Protein AF-A0AAP8N4V0-F1 (afdb_monomer_lite)

pLDDT: mean 91.69, std 7.42, range [62.0, 98.56]

Secondary structure (DSSP, 8-state):
-EEEEE-SPPTT-B--HHHHHHHHHHHH-STT--THHHH----EEE-SSEETTEE-SSPEEEEE--GGGGGSTTT-

Sequence (76 aa):
QLTTIIEGVPAGLPILSEEINVELRRRQGGYGRGRRMQIEKDTALITSGVRHGYTLGSPIALVVENKDFTHWTNIM

Foldseek 3Di:
DDKDKDAQDDWFDFADQVVVQVVQLVVLDDPPRDPVSVVDRWGKDWDDQDDPRIGDNGMIMIDTDDPCVVVCVVVD

Structure (mmCIF, N/CA/C/O backbone):
data_AF-A0AAP8N4V0-F1
#
_entry.id   AF-A0AAP8N4V0-F1
#
loop_
_atom_site.group_PDB
_atom_site.id
_atom_site.type_symbol
_atom_site.label_atom_id
_atom_site.label_alt_id
_atom_site.label_comp_id
_atom_site.label_asym_id
_atom_site.label_entity_id
_atom_site.label_seq_id
_atom_site.pdbx_PDB_ins_code
_atom_site.Cartn_x
_atom_site.Cartn_y
_atom_site.Cartn_z
_atom_site.occupancy
_atom_site.B_iso_or_equiv
_atom_site.auth_seq_id
_atom_site.auth_comp_id
_atom_site.auth_asym_id
_atom_site.auth_atom_id
_atom_site.pdbx_PDB_model_num
ATOM 1 N N . GLN A 1 1 ? -3.996 2.163 -14.800 1.00 88.62 1 GLN A N 1
ATOM 2 C CA . GLN A 1 1 ? -3.922 2.157 -13.322 1.00 88.62 1 GLN A CA 1
ATOM 3 C C . GLN A 1 1 ? -4.175 0.745 -12.815 1.00 88.62 1 GLN A C 1
ATOM 5 O O . GLN A 1 1 ? -4.914 0.019 -13.467 1.00 88.62 1 GLN A O 1
ATOM 10 N N . LEU A 1 2 ? -3.564 0.367 -11.692 1.00 94.81 2 LEU A N 1
ATOM 11 C CA . LEU A 1 2 ? -3.848 -0.869 -10.960 1.00 94.81 2 LEU A CA 1
ATOM 12 C C . LEU A 1 2 ? -4.470 -0.512 -9.605 1.00 94.81 2 LEU A C 1
ATOM 14 O O . L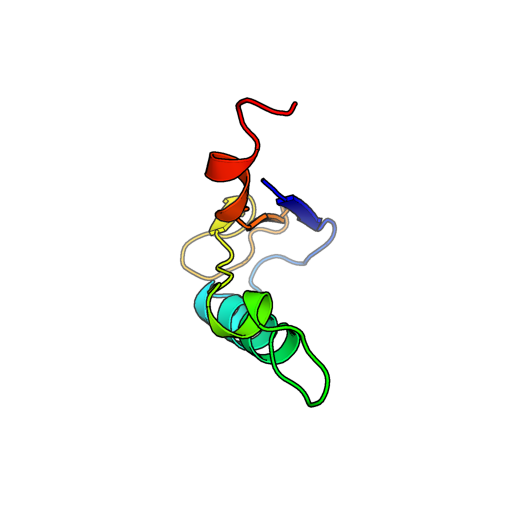EU A 1 2 ? -4.029 0.441 -8.957 1.00 94.81 2 LEU A O 1
ATOM 18 N N . THR A 1 3 ? -5.476 -1.274 -9.177 1.00 97.25 3 THR A N 1
ATOM 19 C CA . THR A 1 3 ? -6.167 -1.059 -7.900 1.00 97.25 3 THR A CA 1
ATOM 20 C C . THR A 1 3 ? -6.378 -2.378 -7.180 1.00 97.25 3 THR A C 1
ATOM 22 O O . THR A 1 3 ? -6.771 -3.366 -7.795 1.00 97.25 3 THR A O 1
ATOM 25 N N . THR A 1 4 ? -6.133 -2.366 -5.873 1.00 97.69 4 THR A N 1
ATOM 26 C CA . THR A 1 4 ? -6.427 -3.467 -4.954 1.00 97.69 4 THR A CA 1
ATOM 27 C C . THR A 1 4 ? -7.291 -2.943 -3.818 1.00 97.69 4 THR A C 1
ATOM 29 O O . THR A 1 4 ? -7.093 -1.816 -3.362 1.00 97.69 4 THR A O 1
ATOM 32 N N . ILE A 1 5 ? -8.221 -3.773 -3.352 1.00 98.06 5 ILE A N 1
ATOM 33 C CA . ILE A 1 5 ? -9.030 -3.515 -2.160 1.00 98.06 5 ILE A CA 1
ATOM 34 C C . ILE A 1 5 ? -8.783 -4.653 -1.174 1.00 98.06 5 ILE A C 1
ATOM 36 O O . ILE A 1 5 ? -8.826 -5.824 -1.553 1.00 98.06 5 ILE A O 1
ATOM 40 N N . ILE A 1 6 ? -8.501 -4.300 0.078 1.00 98.00 6 ILE A N 1
ATOM 41 C CA . ILE A 1 6 ? -8.295 -5.240 1.178 1.00 98.00 6 ILE A CA 1
ATOM 42 C C . ILE A 1 6 ? -9.408 -5.021 2.205 1.00 98.00 6 ILE A C 1
ATOM 44 O O . ILE A 1 6 ? -9.599 -3.913 2.708 1.00 98.00 6 ILE A O 1
ATOM 48 N N . GLU A 1 7 ? -10.127 -6.096 2.505 1.00 98.12 7 GLU A N 1
ATOM 49 C CA . GLU A 1 7 ? -11.263 -6.150 3.428 1.00 98.12 7 GLU A CA 1
ATOM 50 C C . GLU A 1 7 ? -10.886 -6.930 4.697 1.00 98.12 7 GLU A C 1
ATOM 52 O O . GLU A 1 7 ? -10.005 -7.791 4.669 1.00 98.12 7 GLU A O 1
ATOM 57 N N . GLY A 1 8 ? -11.569 -6.650 5.811 1.00 97.81 8 GLY A N 1
ATOM 58 C CA . GLY A 1 8 ? -11.413 -7.407 7.063 1.00 97.81 8 GLY A CA 1
ATOM 59 C C . GLY A 1 8 ? -10.164 -7.078 7.891 1.00 97.81 8 GLY A C 1
ATOM 60 O O . GLY A 1 8 ? -9.853 -7.800 8.838 1.00 97.81 8 GLY A O 1
ATOM 61 N N . VAL A 1 9 ? -9.445 -5.999 7.570 1.00 97.81 9 VAL A N 1
ATOM 62 C CA . VAL A 1 9 ? -8.298 -5.541 8.370 1.00 97.81 9 VAL A CA 1
ATOM 63 C C . VAL A 1 9 ? -8.806 -4.873 9.653 1.00 97.81 9 VAL A C 1
ATOM 65 O O . VAL A 1 9 ? -9.620 -3.958 9.552 1.00 97.81 9 VAL A O 1
ATOM 68 N N . PRO A 1 10 ? -8.341 -5.263 10.854 1.00 98.25 10 PRO A N 1
ATOM 69 C CA . PRO A 1 10 ? -8.731 -4.602 12.099 1.00 98.25 10 PRO A CA 1
ATOM 70 C C . PRO A 1 10 ? -8.366 -3.112 12.113 1.00 98.25 10 PRO A C 1
ATOM 72 O O . PRO A 1 10 ? -7.382 -2.703 11.494 1.00 98.25 10 PRO A O 1
ATOM 75 N N . ALA A 1 11 ? -9.130 -2.300 12.847 1.00 98.19 11 ALA A N 1
ATOM 76 C CA . ALA A 1 11 ? -8.798 -0.894 13.083 1.00 98.19 11 ALA A CA 1
ATOM 77 C C . ALA A 1 11 ? -7.584 -0.746 14.020 1.00 98.19 11 ALA A C 1
ATOM 79 O O . ALA A 1 11 ? -7.374 -1.572 14.908 1.00 98.19 11 ALA A O 1
ATOM 80 N N . GLY A 1 12 ? -6.814 0.332 13.850 1.00 98.00 12 GLY A N 1
ATOM 81 C CA . GLY A 1 12 ? -5.680 0.682 14.712 1.00 98.00 12 GLY A CA 1
ATOM 82 C C . GLY A 1 12 ? -4.341 0.042 14.334 1.00 98.00 12 GLY A C 1
ATOM 83 O O . GLY A 1 12 ? -3.358 0.249 15.042 1.00 98.00 12 GLY A O 1
ATOM 84 N N . LEU A 1 13 ? -4.265 -0.696 13.222 1.00 97.94 13 LEU A N 1
ATOM 85 C CA . LEU A 1 13 ? -2.994 -1.192 12.696 1.00 97.94 13 LEU A CA 1
ATOM 86 C C . LEU A 1 13 ? -2.204 -0.014 12.095 1.00 97.94 13 LEU A C 1
ATOM 88 O O . LEU A 1 13 ? -2.754 0.687 11.241 1.00 97.94 13 LEU A O 1
ATOM 92 N N . PRO A 1 14 ? -0.945 0.226 12.505 1.00 97.75 14 PRO A N 1
ATOM 93 C CA . PRO A 1 14 ? -0.108 1.238 11.875 1.00 97.75 14 PRO A CA 1
ATOM 94 C C . PRO A 1 14 ? 0.272 0.805 10.457 1.00 97.75 14 PRO A C 1
ATOM 96 O O . PRO A 1 14 ? 0.684 -0.335 10.242 1.00 97.75 14 PRO A O 1
ATOM 99 N N . ILE A 1 15 ? 0.118 1.711 9.495 1.00 96.19 15 ILE A N 1
ATOM 100 C CA . ILE A 1 15 ? 0.543 1.501 8.113 1.00 96.19 15 ILE A CA 1
ATOM 101 C C . ILE A 1 15 ? 0.815 2.833 7.415 1.00 96.19 15 ILE A C 1
ATOM 103 O O . ILE A 1 15 ? -0.014 3.750 7.424 1.00 96.19 15 ILE A O 1
ATOM 107 N N . LEU A 1 16 ? 1.973 2.917 6.766 1.00 94.88 16 LEU A N 1
ATOM 108 C CA . LEU A 1 16 ? 2.385 4.040 5.934 1.00 94.88 16 LEU A CA 1
ATOM 109 C C . LEU A 1 16 ? 2.623 3.598 4.485 1.00 94.88 16 LEU A C 1
ATOM 111 O O . LEU A 1 16 ? 3.056 2.480 4.202 1.00 94.88 16 LEU A O 1
ATOM 115 N N . SER A 1 17 ? 2.380 4.506 3.539 1.00 93.94 17 SER A N 1
ATOM 116 C CA . SER A 1 17 ? 2.644 4.269 2.114 1.00 93.94 17 SER A CA 1
ATOM 117 C C . SER A 1 17 ? 4.111 3.929 1.835 1.00 93.94 17 SER A C 1
ATOM 119 O O . SER A 1 17 ? 4.416 3.155 0.930 1.00 93.94 17 SER A O 1
ATOM 121 N N . GLU A 1 18 ? 5.030 4.470 2.629 1.00 94.94 18 GLU A N 1
ATOM 122 C CA . GLU A 1 18 ? 6.471 4.258 2.528 1.00 94.94 18 GLU A CA 1
ATOM 123 C C . GLU A 1 18 ? 6.844 2.791 2.754 1.00 94.94 18 GLU A C 1
ATOM 125 O O . GLU A 1 18 ? 7.702 2.265 2.042 1.00 94.94 18 GLU A O 1
ATOM 130 N N . GLU A 1 19 ? 6.171 2.118 3.689 1.00 95.38 19 GLU A N 1
ATOM 131 C CA . GLU A 1 19 ? 6.375 0.698 3.986 1.00 95.38 19 GLU A CA 1
ATOM 132 C C . GLU A 1 19 ? 5.937 -0.166 2.797 1.00 95.38 19 GLU A C 1
ATOM 134 O O . GLU A 1 19 ? 6.672 -1.049 2.351 1.00 95.38 19 GLU A O 1
ATOM 139 N N . ILE A 1 20 ? 4.796 0.170 2.187 1.00 95.31 20 ILE A N 1
ATOM 140 C CA . ILE A 1 20 ? 4.312 -0.484 0.963 1.00 95.31 20 ILE A CA 1
ATOM 141 C C . ILE A 1 20 ? 5.303 -0.256 -0.193 1.00 95.31 20 ILE A C 1
ATOM 143 O O . ILE A 1 20 ? 5.617 -1.173 -0.954 1.00 95.31 20 ILE A O 1
ATOM 147 N N . ASN A 1 21 ? 5.864 0.949 -0.306 1.00 95.19 21 ASN A N 1
ATOM 148 C CA . ASN A 1 21 ? 6.833 1.299 -1.347 1.00 95.19 21 ASN A CA 1
ATOM 149 C C . ASN A 1 21 ? 8.182 0.573 -1.192 1.00 95.19 21 ASN A C 1
ATOM 151 O O . ASN A 1 21 ? 8.899 0.387 -2.179 1.00 95.19 21 ASN A O 1
ATOM 155 N N . VAL A 1 22 ? 8.573 0.158 0.018 1.00 94.94 22 VAL A N 1
ATOM 156 C CA . VAL A 1 22 ? 9.740 -0.725 0.216 1.00 94.94 22 VAL A CA 1
ATOM 157 C C . VAL A 1 22 ? 9.483 -2.084 -0.434 1.00 94.94 22 VAL A C 1
ATOM 159 O O . VAL A 1 22 ? 10.323 -2.576 -1.190 1.00 94.94 22 VAL A O 1
ATOM 162 N N . GLU A 1 23 ? 8.305 -2.654 -0.200 1.00 95.25 23 GLU A N 1
ATOM 163 C CA . GLU A 1 23 ? 7.906 -3.952 -0.745 1.00 95.25 23 GLU A CA 1
ATOM 164 C C . GLU A 1 23 ? 7.749 -3.919 -2.273 1.00 95.25 23 GLU A C 1
ATOM 166 O O . GLU A 1 23 ? 8.243 -4.808 -2.974 1.00 95.25 23 GLU A O 1
ATOM 171 N N . LEU A 1 24 ? 7.170 -2.843 -2.817 1.00 93.56 24 LEU A N 1
ATOM 172 C CA . LEU A 1 24 ? 7.099 -2.626 -4.266 1.00 93.56 24 LEU A CA 1
ATOM 173 C C . LEU A 1 24 ? 8.491 -2.547 -4.903 1.00 93.56 24 LEU A C 1
ATOM 175 O O . LEU A 1 24 ? 8.738 -3.200 -5.917 1.00 93.56 24 LEU A O 1
ATOM 179 N N . ARG A 1 25 ? 9.438 -1.832 -4.284 1.00 92.12 25 ARG A N 1
ATOM 180 C CA . ARG A 1 25 ? 10.826 -1.785 -4.770 1.00 92.12 25 ARG A CA 1
ATOM 181 C C . ARG A 1 25 ? 11.502 -3.150 -4.719 1.00 92.12 25 ARG A C 1
ATOM 183 O O . ARG A 1 25 ? 12.194 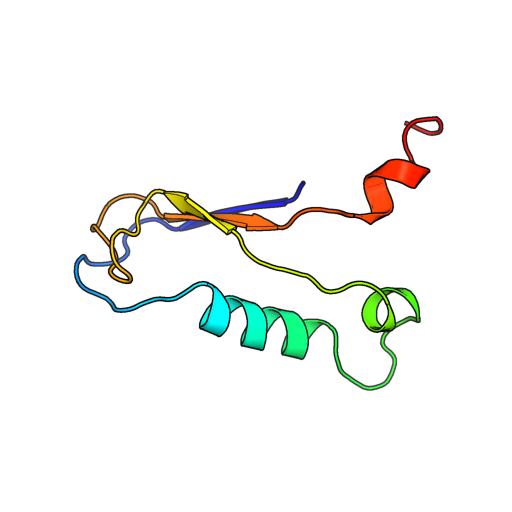-3.521 -5.666 1.00 92.12 25 ARG A O 1
ATOM 190 N N . ARG A 1 26 ? 11.279 -3.927 -3.653 1.00 91.88 26 ARG A N 1
ATOM 191 C CA . ARG A 1 26 ? 11.813 -5.294 -3.546 1.00 91.88 26 ARG A CA 1
ATOM 192 C C . ARG A 1 26 ? 11.293 -6.181 -4.680 1.00 91.88 26 ARG A C 1
ATOM 194 O O . ARG A 1 26 ? 12.073 -6.931 -5.259 1.00 91.88 26 ARG A O 1
ATOM 201 N N . ARG A 1 27 ? 10.010 -6.048 -5.043 1.00 90.75 27 ARG A N 1
ATOM 202 C CA . ARG A 1 27 ? 9.375 -6.763 -6.168 1.00 90.75 27 ARG A CA 1
ATOM 203 C C . ARG A 1 27 ? 9.998 -6.418 -7.527 1.00 90.75 27 ARG A C 1
ATOM 205 O O . ARG A 1 27 ? 10.089 -7.294 -8.388 1.00 90.75 27 ARG A O 1
ATOM 212 N N . GLN A 1 28 ? 10.385 -5.159 -7.732 1.00 88.56 28 GLN A N 1
ATOM 213 C CA . GLN A 1 28 ? 11.007 -4.693 -8.977 1.00 88.56 28 GLN A CA 1
ATOM 214 C C . GLN A 1 28 ? 12.474 -5.153 -9.118 1.00 88.56 28 GLN A C 1
ATOM 216 O O . GLN A 1 28 ? 12.986 -5.243 -10.234 1.00 88.56 28 GLN A O 1
ATOM 221 N N . GLY A 1 29 ? 13.140 -5.490 -8.009 1.00 85.50 29 GLY A N 1
ATOM 222 C CA . GLY A 1 29 ? 14.500 -6.030 -7.995 1.00 85.50 29 GLY A CA 1
ATOM 223 C C . GLY A 1 29 ? 14.609 -7.525 -8.339 1.00 85.50 29 GLY A C 1
ATOM 224 O O . GLY A 1 29 ? 13.618 -8.237 -8.512 1.00 85.50 29 GLY A O 1
ATOM 225 N N . GLY A 1 30 ? 15.851 -8.016 -8.410 1.00 85.81 30 GLY A N 1
ATOM 226 C CA . GLY A 1 30 ? 16.184 -9.432 -8.620 1.00 85.81 30 GLY A CA 1
ATOM 227 C C . GLY A 1 30 ? 16.826 -9.734 -9.979 1.00 85.81 30 GLY A C 1
ATOM 228 O O . GLY A 1 30 ? 16.522 -9.101 -10.992 1.00 85.81 30 GLY A O 1
ATOM 229 N N . TYR A 1 31 ? 17.734 -10.716 -9.995 1.00 83.19 31 TYR A N 1
ATOM 230 C CA . TYR A 1 31 ? 18.425 -11.155 -11.211 1.00 83.19 31 TYR A CA 1
ATOM 231 C C . TYR A 1 31 ? 17.426 -11.643 -12.272 1.00 83.19 31 TYR A C 1
ATOM 233 O O . TYR A 1 31 ? 16.453 -12.325 -11.954 1.00 83.19 31 TYR A O 1
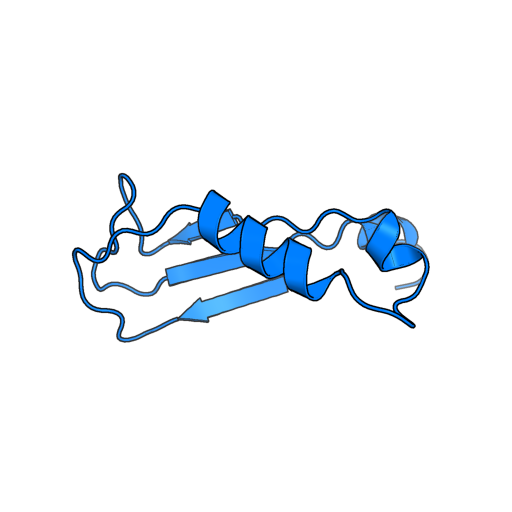ATOM 241 N N . GLY A 1 32 ? 17.655 -11.276 -13.535 1.00 83.44 32 GLY A N 1
ATOM 242 C CA . GLY A 1 32 ? 16.788 -11.650 -14.659 1.00 83.44 32 GLY A CA 1
ATOM 243 C C . GLY A 1 32 ? 15.549 -10.764 -14.863 1.00 83.44 32 GLY A C 1
ATOM 244 O O . GLY A 1 32 ? 14.808 -10.979 -15.821 1.00 83.44 32 GLY A O 1
ATOM 245 N N . ARG A 1 33 ? 15.309 -9.743 -14.026 1.00 84.38 33 ARG A N 1
ATOM 246 C CA . ARG A 1 33 ? 14.240 -8.758 -14.272 1.00 84.38 33 ARG A CA 1
ATOM 247 C C . ARG A 1 33 ? 14.611 -7.817 -15.425 1.00 84.38 33 ARG A C 1
ATOM 249 O O . ARG A 1 33 ? 15.734 -7.325 -15.516 1.00 84.38 33 ARG A O 1
ATOM 256 N N . GLY A 1 34 ? 13.646 -7.564 -16.312 1.00 83.12 34 GLY A N 1
ATOM 257 C CA . GLY A 1 34 ? 13.843 -6.748 -17.513 1.00 83.12 34 GLY A CA 1
ATOM 258 C C . GLY A 1 34 ? 14.119 -5.265 -17.229 1.00 83.12 34 GLY A C 1
ATOM 259 O O . GLY A 1 34 ? 13.802 -4.751 -16.158 1.00 83.12 34 GLY A O 1
ATOM 260 N N . ARG A 1 35 ? 14.654 -4.555 -18.236 1.00 82.12 35 ARG A N 1
ATOM 261 C CA . ARG A 1 35 ? 15.068 -3.136 -18.145 1.00 82.12 35 ARG A CA 1
ATOM 262 C C . ARG A 1 35 ? 13.977 -2.195 -17.622 1.00 82.12 35 ARG A C 1
ATOM 264 O O . ARG A 1 35 ? 14.290 -1.251 -16.911 1.00 82.12 35 ARG A O 1
ATOM 271 N N . ARG A 1 36 ? 12.703 -2.470 -17.921 1.00 79.12 36 ARG A N 1
ATOM 272 C CA . ARG A 1 36 ? 11.559 -1.664 -17.462 1.00 79.12 36 ARG A CA 1
ATOM 273 C C . ARG A 1 36 ? 11.507 -1.529 -15.935 1.00 79.12 36 ARG A C 1
ATOM 275 O O . ARG A 1 36 ? 11.326 -0.427 -15.434 1.00 79.12 36 ARG A O 1
ATOM 282 N N . MET A 1 37 ? 11.757 -2.619 -15.208 1.00 81.62 37 MET A N 1
ATOM 283 C CA . MET A 1 37 ? 11.742 -2.630 -13.737 1.00 81.62 37 MET A CA 1
ATOM 284 C C . MET A 1 37 ? 12.930 -1.870 -13.114 1.00 81.62 37 MET A C 1
ATOM 286 O O . MET A 1 37 ? 12.920 -1.610 -11.918 1.00 81.62 37 MET A O 1
ATOM 290 N N . GLN A 1 38 ? 13.952 -1.510 -13.903 1.00 74.44 38 GLN A N 1
ATOM 291 C CA . GLN A 1 38 ? 15.086 -0.688 -13.451 1.00 74.44 38 GLN A CA 1
ATOM 292 C C . GLN A 1 38 ? 14.803 0.818 -13.579 1.00 74.44 38 GLN A C 1
ATOM 294 O O . GLN A 1 38 ? 15.478 1.627 -12.947 1.00 74.44 38 GLN A O 1
ATOM 299 N N . ILE A 1 39 ? 13.831 1.193 -14.418 1.00 75.12 39 ILE A N 1
ATOM 300 C CA . ILE A 1 39 ? 13.519 2.584 -14.771 1.00 75.12 39 ILE A CA 1
ATOM 301 C C . ILE A 1 39 ? 12.229 3.033 -14.076 1.00 75.12 39 ILE A C 1
ATOM 303 O O . ILE A 1 39 ? 12.165 4.139 -13.537 1.00 75.12 39 ILE A O 1
ATOM 307 N N . GLU A 1 40 ? 11.202 2.179 -14.058 1.00 79.62 40 GLU A N 1
ATOM 308 C CA . GLU A 1 40 ? 9.955 2.462 -13.351 1.00 79.62 40 GLU A CA 1
ATOM 309 C C . GLU A 1 40 ? 10.141 2.351 -11.838 1.00 79.62 40 GLU A C 1
ATOM 311 O O . GLU A 1 40 ? 10.719 1.395 -11.329 1.00 79.62 40 GLU A O 1
ATOM 316 N N . LYS A 1 41 ? 9.586 3.317 -11.108 1.00 85.38 41 LYS A N 1
ATOM 317 C CA . LYS A 1 41 ? 9.472 3.279 -9.649 1.00 85.38 41 LYS A CA 1
ATOM 318 C C . LYS A 1 41 ? 7.998 3.223 -9.302 1.00 85.38 41 LYS A C 1
ATOM 320 O O . LYS A 1 41 ? 7.312 4.247 -9.426 1.00 85.38 41 LYS A O 1
ATOM 325 N N . ASP A 1 42 ? 7.547 2.034 -8.923 1.00 91.06 42 ASP A N 1
ATOM 326 C CA . ASP A 1 42 ? 6.175 1.811 -8.487 1.00 91.06 42 ASP A CA 1
ATOM 327 C C . ASP A 1 42 ? 5.980 2.444 -7.111 1.00 91.06 42 ASP A C 1
ATOM 329 O O . ASP A 1 42 ? 6.798 2.270 -6.204 1.00 91.06 42 ASP A O 1
ATOM 333 N N . THR A 1 43 ? 4.880 3.173 -6.959 1.00 93.88 43 THR A N 1
ATOM 334 C CA . THR A 1 43 ? 4.471 3.771 -5.689 1.00 93.88 43 THR A CA 1
ATOM 335 C C . THR A 1 43 ? 3.006 3.472 -5.432 1.00 93.88 43 THR A C 1
ATOM 337 O O . THR A 1 43 ? 2.185 3.599 -6.343 1.00 93.88 43 THR A O 1
ATOM 340 N N . ALA A 1 44 ? 2.682 3.096 -4.199 1.00 95.19 44 ALA A N 1
ATOM 341 C CA . ALA A 1 44 ? 1.317 2.904 -3.745 1.00 95.19 44 ALA A CA 1
ATOM 342 C C . ALA A 1 44 ? 0.751 4.204 -3.170 1.00 95.19 44 ALA A C 1
ATOM 344 O O . ALA A 1 44 ? 1.362 4.844 -2.315 1.00 95.19 44 ALA A O 1
ATOM 345 N N . LEU A 1 45 ? -0.453 4.546 -3.612 1.00 96.56 45 LEU A N 1
ATOM 346 C CA . LEU A 1 45 ? -1.304 5.560 -3.011 1.00 96.56 45 LEU A CA 1
ATOM 347 C C . LEU A 1 45 ? -2.416 4.863 -2.225 1.00 96.56 45 LEU A C 1
ATOM 349 O O . LEU A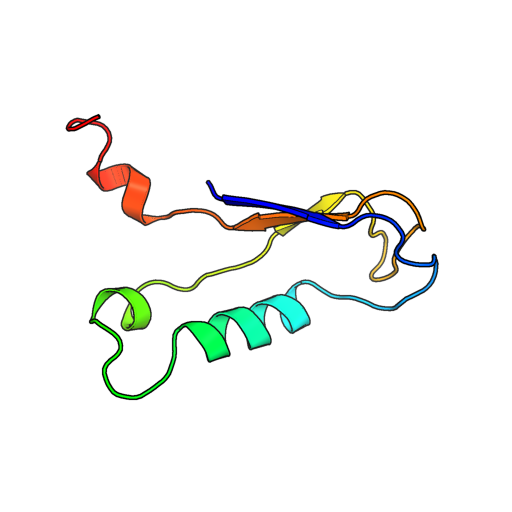 1 45 ? -3.138 4.036 -2.781 1.00 96.56 45 LEU A O 1
ATOM 353 N N . ILE A 1 46 ? -2.565 5.215 -0.950 1.00 97.31 46 ILE A N 1
ATOM 354 C CA . ILE A 1 46 ? -3.691 4.763 -0.130 1.00 97.31 46 ILE A CA 1
ATOM 355 C C . ILE A 1 46 ? -4.849 5.741 -0.338 1.00 97.31 46 ILE A C 1
ATOM 357 O O . ILE A 1 46 ? -4.715 6.925 -0.036 1.00 97.31 46 ILE A O 1
ATOM 361 N N . THR A 1 47 ? -5.977 5.265 -0.864 1.00 97.75 47 THR A N 1
ATOM 362 C CA . THR A 1 47 ? -7.143 6.108 -1.188 1.00 97.75 47 THR A CA 1
ATOM 363 C C . THR A 1 47 ? -8.342 5.878 -0.266 1.00 97.75 47 THR A C 1
ATOM 365 O O . THR A 1 47 ? -9.278 6.675 -0.282 1.00 97.75 47 THR A O 1
ATOM 368 N N . SER A 1 48 ? -8.324 4.832 0.567 1.00 98.12 48 SER A N 1
ATOM 369 C CA . SER A 1 48 ? -9.347 4.584 1.592 1.00 98.12 48 SER A CA 1
ATOM 370 C C . SER A 1 48 ? -8.801 3.774 2.770 1.00 98.12 48 SER A C 1
ATOM 372 O O . SER A 1 48 ? -7.710 3.213 2.706 1.00 98.12 48 SER A O 1
ATOM 374 N N . GLY A 1 49 ? -9.579 3.690 3.852 1.00 97.69 49 GLY A N 1
ATOM 375 C CA . GLY A 1 49 ? -9.356 2.734 4.944 1.00 97.69 49 GLY A CA 1
ATOM 376 C C . GLY A 1 49 ? -8.216 3.047 5.910 1.00 97.69 49 GLY A C 1
ATOM 377 O O . GLY A 1 49 ? -8.079 2.349 6.912 1.00 97.69 49 GLY A O 1
ATOM 378 N N . VAL A 1 50 ? -7.443 4.107 5.665 1.00 98.25 50 VAL A N 1
ATOM 379 C CA . VAL A 1 50 ? -6.339 4.554 6.524 1.00 98.25 50 VAL A CA 1
ATOM 380 C C . VAL A 1 50 ? -6.463 6.050 6.789 1.00 98.25 50 VAL A C 1
ATOM 382 O O . VAL A 1 50 ? -6.745 6.831 5.881 1.00 98.25 50 VAL A O 1
ATOM 385 N N . ARG A 1 51 ? -6.229 6.468 8.034 1.00 97.44 51 ARG A N 1
ATOM 386 C CA . ARG A 1 51 ? -6.190 7.878 8.433 1.00 97.44 51 ARG A CA 1
ATOM 387 C C . ARG A 1 51 ? -5.10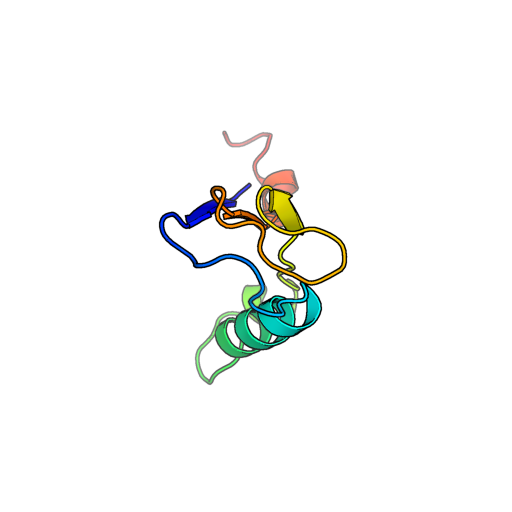7 8.095 9.484 1.00 97.44 51 ARG A C 1
ATOM 389 O O . ARG A 1 51 ? -4.999 7.322 10.427 1.00 97.44 51 ARG A O 1
ATOM 396 N N . HIS A 1 52 ? -4.312 9.156 9.321 1.00 96.75 52 HIS A N 1
ATOM 397 C CA . HIS A 1 52 ? -3.190 9.492 10.214 1.00 96.75 52 HIS A CA 1
ATOM 398 C C . HIS A 1 52 ? -2.209 8.324 10.454 1.00 96.75 52 HIS A C 1
A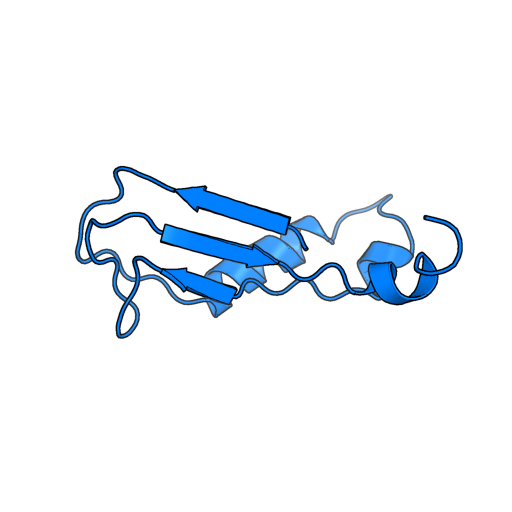TOM 400 O O . HIS A 1 52 ? -1.649 8.207 11.536 1.00 96.75 52 HIS A O 1
ATOM 406 N N . GLY A 1 53 ? -2.008 7.464 9.448 1.00 96.94 53 GLY A N 1
ATOM 407 C CA . GLY A 1 53 ? -1.101 6.315 9.538 1.00 96.94 53 GLY A CA 1
ATOM 408 C C . GLY A 1 53 ? -1.683 5.081 10.231 1.00 96.94 53 GLY A C 1
ATOM 409 O O . GLY A 1 53 ? -0.929 4.165 10.531 1.00 96.94 53 GLY A O 1
ATOM 410 N N . TYR A 1 54 ? -2.997 5.033 10.481 1.00 98.31 54 TYR A N 1
ATOM 411 C CA . TYR A 1 54 ? -3.665 3.887 11.103 1.00 98.31 54 TYR A CA 1
ATOM 412 C C . TYR A 1 54 ? -4.863 3.408 10.286 1.00 98.31 54 TYR A C 1
ATOM 414 O O . TYR A 1 54 ? -5.598 4.216 9.709 1.00 98.31 54 TYR A O 1
ATOM 422 N N . THR A 1 55 ? -5.089 2.096 10.261 1.00 98.56 55 THR A N 1
ATOM 423 C CA . THR A 1 55 ? -6.272 1.491 9.640 1.00 98.56 55 THR A CA 1
ATOM 424 C C . THR A 1 55 ? -7.550 1.839 10.403 1.00 98.56 55 THR A C 1
ATOM 426 O O . THR A 1 55 ? -7.560 1.970 11.628 1.00 98.56 55 THR A O 1
ATOM 429 N N . LEU A 1 56 ? -8.661 1.960 9.678 1.00 98.25 56 LEU A N 1
ATOM 430 C CA . LEU A 1 56 ? -9.964 2.337 10.234 1.00 98.25 56 LEU A CA 1
ATOM 431 C C . LEU A 1 56 ? -10.914 1.153 10.459 1.00 98.25 56 LEU A C 1
ATOM 433 O O . LEU A 1 56 ? -12.007 1.349 10.979 1.00 98.25 56 LEU A O 1
ATOM 437 N N . GLY A 1 57 ? -10.547 -0.060 10.038 1.00 97.38 57 GLY A N 1
ATOM 438 C CA . GLY A 1 57 ? -11.460 -1.211 10.010 1.00 97.38 57 GLY A CA 1
ATOM 439 C C . GLY A 1 57 ? -12.348 -1.272 8.760 1.00 97.38 57 GLY A C 1
ATOM 440 O O . GLY A 1 57 ? -12.867 -2.328 8.415 1.00 97.38 57 GLY A O 1
ATOM 441 N N . SER A 1 58 ? -12.501 -0.145 8.061 1.00 98.31 58 SER A N 1
ATOM 442 C CA . SER A 1 58 ? -13.136 -0.064 6.745 1.00 98.31 58 SER A CA 1
ATOM 443 C C . SER A 1 58 ? -12.195 -0.553 5.631 1.00 98.31 58 SER A C 1
ATOM 445 O O . SER A 1 58 ? -10.978 -0.581 5.839 1.00 98.31 58 SER A O 1
ATOM 447 N N . PRO A 1 59 ? -12.710 -0.827 4.422 1.00 98.50 59 PRO A N 1
ATOM 448 C CA . PRO A 1 59 ? -11.909 -1.343 3.313 1.00 98.50 59 PRO A CA 1
ATOM 449 C C . PRO A 1 59 ? -10.754 -0.412 2.937 1.00 98.50 59 PRO A C 1
ATOM 451 O O . PRO A 1 59 ? -10.927 0.811 2.841 1.00 98.50 59 PRO A O 1
ATOM 454 N N . ILE A 1 60 ? -9.576 -0.992 2.703 1.00 98.44 60 ILE A N 1
ATOM 455 C CA . ILE A 1 60 ? -8.359 -0.267 2.324 1.00 98.44 60 ILE A CA 1
ATOM 456 C C . ILE A 1 60 ? -8.160 -0.390 0.818 1.00 98.44 60 ILE A C 1
ATOM 458 O O . ILE A 1 60 ? -7.954 -1.489 0.306 1.00 98.44 60 ILE A O 1
ATOM 462 N N . ALA A 1 61 ? -8.183 0.738 0.116 1.00 98.25 61 ALA A N 1
ATOM 463 C CA . ALA A 1 61 ? -7.908 0.817 -1.308 1.00 98.25 61 ALA A CA 1
ATOM 464 C C . ALA A 1 61 ? -6.476 1.302 -1.545 1.00 98.25 61 ALA A C 1
ATOM 466 O O . ALA A 1 61 ? -6.051 2.339 -1.025 1.00 98.25 61 ALA A O 1
ATOM 467 N N . LEU A 1 62 ? -5.748 0.539 -2.358 1.00 97.56 62 LEU A N 1
ATOM 468 C CA . LEU A 1 62 ? -4.400 0.848 -2.815 1.00 97.56 62 LEU A CA 1
ATOM 469 C C . LEU A 1 62 ? -4.411 1.052 -4.324 1.00 97.56 62 LEU A C 1
ATOM 471 O O . LEU A 1 62 ? -4.966 0.244 -5.072 1.00 97.56 62 LEU A O 1
ATOM 475 N N . VAL A 1 63 ? -3.754 2.113 -4.770 1.00 97.25 63 VAL A N 1
ATOM 476 C CA . VAL A 1 63 ? -3.609 2.462 -6.179 1.00 97.25 63 VAL A CA 1
ATOM 477 C C . VAL A 1 63 ? -2.135 2.484 -6.551 1.00 97.25 63 VAL A C 1
ATOM 479 O O . VAL A 1 63 ? -1.340 3.145 -5.890 1.00 97.25 63 VAL A O 1
ATOM 482 N N . VAL A 1 64 ? -1.783 1.803 -7.641 1.00 95.19 64 VAL A N 1
ATOM 483 C CA . VAL A 1 64 ? -0.466 1.910 -8.279 1.00 95.19 64 VAL A CA 1
ATOM 484 C C . VAL A 1 64 ? -0.659 2.442 -9.696 1.00 95.19 64 VAL A C 1
ATOM 486 O O . VAL A 1 64 ? -1.412 1.887 -10.505 1.00 95.19 64 VAL A O 1
ATOM 489 N N . GLU A 1 65 ? -0.005 3.558 -9.997 1.00 91.75 65 GLU A N 1
ATOM 490 C CA . GLU A 1 65 ? -0.065 4.180 -11.316 1.00 91.75 65 GLU A CA 1
ATOM 491 C C . GLU A 1 65 ? 0.758 3.377 -12.334 1.00 91.75 65 GLU A C 1
ATOM 493 O O . GLU A 1 65 ? 1.898 3.001 -12.070 1.00 91.75 65 GLU A O 1
ATOM 498 N N . ASN A 1 66 ? 0.191 3.137 -13.521 1.00 88.69 66 ASN A N 1
ATOM 499 C CA . ASN A 1 66 ? 0.935 2.546 -14.634 1.00 88.69 66 ASN A CA 1
ATOM 500 C C . ASN A 1 66 ? 1.486 3.676 -15.506 1.00 88.69 66 ASN A C 1
ATOM 502 O O . ASN A 1 66 ? 0.777 4.171 -16.382 1.00 88.69 66 ASN A O 1
ATOM 506 N N . LYS A 1 67 ? 2.735 4.071 -15.255 1.00 84.94 67 LYS A N 1
ATOM 507 C CA . LYS A 1 67 ? 3.388 5.188 -15.958 1.00 84.94 67 LYS A CA 1
ATOM 508 C C . LYS A 1 67 ? 3.570 4.934 -17.450 1.00 84.94 67 LYS A C 1
ATOM 510 O O . LYS A 1 67 ? 3.527 5.875 -18.230 1.00 84.94 67 LYS A O 1
ATOM 515 N N . ASP A 1 68 ? 3.729 3.678 -17.852 1.00 85.56 68 ASP A N 1
ATOM 516 C CA . ASP A 1 68 ? 3.918 3.323 -19.258 1.00 85.56 68 ASP A CA 1
ATOM 517 C C . ASP A 1 68 ? 2.658 3.517 -20.106 1.00 85.56 68 ASP A C 1
ATOM 519 O O . ASP A 1 68 ? 2.761 3.627 -21.321 1.00 85.56 68 ASP A O 1
ATOM 523 N N . PHE A 1 69 ? 1.470 3.592 -19.492 1.00 84.56 69 PHE A N 1
ATOM 524 C CA . PHE A 1 69 ? 0.204 3.729 -20.222 1.00 84.56 69 PHE A CA 1
ATOM 525 C C . PHE A 1 69 ? 0.184 4.931 -21.181 1.00 84.56 69 PHE A C 1
ATOM 527 O O . PHE A 1 69 ? -0.469 4.865 -22.219 1.00 84.56 69 PHE A O 1
ATOM 534 N N . THR A 1 70 ? 0.942 5.993 -20.893 1.00 85.31 70 THR A N 1
ATOM 535 C CA . THR A 1 70 ? 1.067 7.171 -21.767 1.00 85.31 70 THR A CA 1
ATOM 536 C C . THR A 1 70 ? 1.594 6.844 -23.167 1.00 85.31 70 THR A C 1
ATOM 538 O O . THR A 1 70 ? 1.242 7.545 -24.111 1.00 85.31 70 THR A O 1
ATOM 541 N N . HIS A 1 71 ? 2.383 5.778 -23.332 1.00 84.50 71 HIS A N 1
ATOM 542 C CA . HIS A 1 71 ? 2.900 5.336 -24.633 1.00 84.50 71 HIS A CA 1
ATOM 543 C C . HIS A 1 71 ? 1.921 4.445 -25.412 1.00 84.50 71 HIS A C 1
ATOM 545 O O . HIS A 1 71 ? 2.142 4.178 -26.592 1.00 84.50 71 HIS A O 1
ATOM 551 N N . TRP A 1 72 ? 0.841 3.986 -24.775 1.00 83.38 72 TRP A N 1
ATOM 552 C CA . TRP A 1 72 ? -0.122 3.041 -25.354 1.00 83.38 72 TRP A CA 1
ATOM 553 C C . TRP A 1 72 ? -1.436 3.694 -25.791 1.00 83.38 72 TRP A C 1
ATOM 555 O O . TRP A 1 72 ? -2.296 3.013 -26.341 1.00 83.38 72 TRP A O 1
ATOM 565 N N . THR A 1 73 ? -1.581 5.006 -25.605 1.00 85.56 73 THR A N 1
ATOM 566 C CA . THR A 1 73 ? -2.809 5.772 -25.892 1.00 85.56 73 THR A CA 1
ATOM 567 C C . THR A 1 73 ? -3.234 5.784 -27.359 1.00 85.56 73 THR A C 1
ATOM 569 O O . THR A 1 73 ? -4.394 6.048 -27.634 1.00 85.56 73 THR A O 1
ATOM 572 N N . ASN A 1 74 ? -2.309 5.540 -28.292 1.00 82.94 74 ASN A N 1
ATOM 573 C CA . ASN A 1 74 ? -2.593 5.502 -29.733 1.00 82.94 74 ASN A CA 1
ATOM 574 C C . ASN A 1 74 ? -2.746 4.073 -30.283 1.00 82.94 74 ASN A C 1
ATOM 576 O O . ASN A 1 74 ? -3.034 3.904 -31.465 1.00 82.94 74 ASN A O 1
ATOM 580 N N . ILE A 1 75 ? -2.447 3.055 -29.469 1.00 81.94 75 ILE A N 1
ATOM 581 C CA . ILE A 1 75 ? -2.444 1.638 -29.872 1.00 81.94 75 ILE A CA 1
ATOM 582 C C . ILE A 1 75 ? -3.681 0.919 -29.317 1.00 81.94 75 ILE A C 1
ATOM 584 O O . ILE A 1 75 ? -4.185 0.001 -29.962 1.00 81.94 75 ILE A O 1
ATOM 588 N N . MET A 1 76 ? -4.153 1.330 -28.135 1.00 62.00 76 MET A N 1
ATOM 589 C CA . MET A 1 76 ? -5.465 0.968 -27.585 1.00 62.00 76 MET A CA 1
ATOM 590 C C . MET A 1 76 ? -6.499 2.034 -27.916 1.00 62.00 76 MET A C 1
ATOM 592 O O . MET A 1 76 ? -7.657 1.639 -28.167 1.00 62.00 76 MET A O 1
#

Radius of gyration: 14.9 Å; chains: 1; bounding box: 32×21×45 Å